Protein AF-A0A1X0RU96-F1 (afdb_monomer)

Foldseek 3Di:
DDDPPPPLVVLLVVVVVVVVVVLVVCVVVVVAAEEDEDDPDPSCPDPVNCCVQVVSRYHYDD

Organism: Rhizopus microsporus (NCBI:txid58291)

Nearest PDB structures (foldseek):
  4r79-assembly1_B  TM=7.934E-01  e=1.547E-01  Drosophila mauritiana
  4mda-assembly1_A  TM=7.935E-01  e=2.349E-01  Drosophila mauritiana
  4mdb-assembly1_A  TM=5.504E-01  e=1.443E-01  Drosophila mauritiana
  2f7t-assembly1_A-2  TM=5.473E-01  e=1.778E-01  Drosophila mauritiana
  1asu-assembly1_A-2  TM=7.827E-01  e=8.214E-01  Avian sarcoma virus

Mean predicted aligned error: 6.58 Å

Sequence (62 aa):
EVAVNGRIETRSAHFMNYLNSIMDCLDRNDSHGYYLVMNNAAIHKPVVIRALIKERGYKYIY

Solvent-accessible surface area (backbone atoms only — not comparable to full-atom values): 3774 Å² total; per-residue (Å²): 134,87,84,78,63,78,72,57,56,55,55,45,51,53,50,50,55,51,52,50,56,52,49,58,55,38,56,78,64,70,49,62,65,41,71,49,82,45,74,85,50,76,82,68,63,46,68,69,55,53,48,54,42,46,77,68,43,34,43,74,51,94

Structure (mmCIF, N/CA/C/O backbone):
data_AF-A0A1X0RU96-F1
#
_entry.id   AF-A0A1X0RU96-F1
#
loop_
_atom_site.group_PDB
_atom_site.id
_atom_site.type_symbol
_atom_site.label_atom_id
_atom_site.label_alt_id
_atom_site.label_comp_id
_atom_site.label_asym_id
_atom_site.label_entity_id
_atom_site.label_seq_id
_atom_site.pdbx_PDB_ins_code
_atom_site.Cartn_x
_atom_site.Cartn_y
_atom_site.Cartn_z
_atom_site.occupancy
_atom_site.B_iso_or_equiv
_atom_site.auth_seq_id
_atom_site.auth_comp_id
_atom_site.auth_asym_id
_atom_site.auth_atom_id
_atom_site.pdbx_PDB_model_num
ATOM 1 N N . GLU A 1 1 ? 19.662 -10.858 -25.576 1.00 38.16 1 GLU A N 1
ATOM 2 C CA . GLU A 1 1 ? 18.814 -9.648 -25.619 1.00 38.16 1 GLU A CA 1
ATOM 3 C C . GLU A 1 1 ? 19.183 -8.732 -24.467 1.00 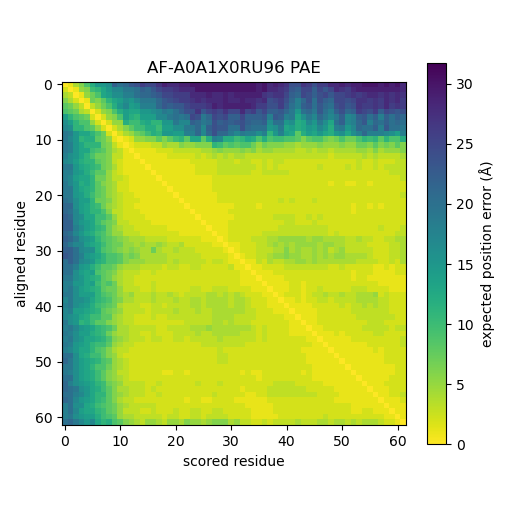38.16 1 GLU A C 1
ATOM 5 O O . GLU A 1 1 ? 19.497 -9.219 -23.388 1.00 38.16 1 GLU A O 1
ATOM 10 N N . VAL A 1 2 ? 19.250 -7.429 -24.726 1.00 38.09 2 VAL A N 1
ATOM 11 C CA . VAL A 1 2 ? 19.773 -6.423 -23.791 1.00 38.09 2 VAL A CA 1
ATOM 12 C C . VAL A 1 2 ? 18.700 -6.065 -22.759 1.00 38.09 2 VAL A C 1
ATOM 14 O O . VAL A 1 2 ? 17.607 -5.633 -23.118 1.00 38.09 2 VAL A O 1
ATOM 17 N N . ALA A 1 3 ? 19.019 -6.250 -21.476 1.00 45.62 3 ALA A N 1
ATOM 18 C CA . ALA A 1 3 ? 18.154 -5.938 -20.344 1.00 45.62 3 ALA A CA 1
ATOM 19 C C . ALA A 1 3 ? 17.931 -4.421 -20.207 1.00 45.62 3 ALA A C 1
ATOM 21 O O . ALA A 1 3 ? 18.859 -3.660 -19.934 1.00 45.62 3 ALA A O 1
ATOM 22 N N . VAL A 1 4 ? 16.683 -3.977 -20.366 1.00 49.88 4 VAL A N 1
ATOM 23 C CA . VAL A 1 4 ? 16.269 -2.583 -20.145 1.00 49.88 4 VAL A CA 1
ATOM 24 C C . VAL A 1 4 ? 15.771 -2.437 -18.703 1.00 49.88 4 VAL A C 1
ATOM 26 O O . VAL A 1 4 ? 14.570 -2.395 -18.449 1.00 49.88 4 VAL A O 1
ATOM 29 N N . ASN A 1 5 ? 16.695 -2.368 -17.741 1.00 53.84 5 ASN A N 1
ATOM 30 C CA . ASN A 1 5 ? 16.350 -2.288 -16.311 1.00 53.84 5 ASN A CA 1
ATOM 31 C C . ASN A 1 5 ? 16.044 -0.857 -15.814 1.00 53.84 5 ASN A C 1
ATOM 33 O O . ASN A 1 5 ? 15.258 -0.687 -14.888 1.00 53.84 5 ASN A O 1
ATOM 37 N N . GLY A 1 6 ? 16.549 0.200 -16.463 1.00 45.47 6 GLY A N 1
ATOM 38 C CA . GLY A 1 6 ? 16.447 1.571 -15.920 1.00 45.47 6 GLY A CA 1
ATOM 39 C C . GLY A 1 6 ? 15.062 2.244 -15.988 1.00 45.47 6 GLY A C 1
ATOM 40 O O . GLY A 1 6 ? 14.790 3.199 -15.261 1.00 45.47 6 GLY A O 1
ATOM 41 N N . ARG A 1 7 ? 14.150 1.776 -16.855 1.00 50.38 7 ARG A N 1
ATOM 42 C CA . ARG A 1 7 ? 12.845 2.439 -17.096 1.00 50.38 7 ARG A CA 1
ATOM 43 C C . ARG A 1 7 ? 11.700 1.884 -16.239 1.00 50.38 7 ARG A C 1
ATOM 45 O O . ARG A 1 7 ? 10.655 2.520 -16.116 1.00 50.38 7 ARG A O 1
ATOM 52 N N . ILE A 1 8 ? 11.879 0.685 -15.687 1.00 52.62 8 ILE A N 1
ATOM 53 C CA . ILE A 1 8 ? 10.868 -0.032 -14.893 1.00 52.62 8 ILE A CA 1
ATOM 54 C C . ILE A 1 8 ? 10.978 0.352 -13.410 1.00 52.62 8 ILE A C 1
ATOM 56 O O . ILE A 1 8 ? 9.958 0.551 -12.745 1.00 52.62 8 ILE A O 1
ATOM 60 N N . GLU A 1 9 ? 12.204 0.535 -12.916 1.00 55.38 9 GLU A N 1
ATOM 61 C CA . GLU A 1 9 ? 12.474 0.945 -11.533 1.00 55.38 9 GLU A CA 1
ATOM 62 C C . GLU A 1 9 ? 11.928 2.346 -11.236 1.00 55.38 9 GLU A C 1
ATOM 64 O O . GLU A 1 9 ? 11.204 2.533 -10.258 1.00 55.38 9 GLU A O 1
ATOM 69 N N . THR A 1 10 ? 12.158 3.307 -12.139 1.00 60.88 10 THR A N 1
ATOM 70 C CA . THR A 1 10 ? 11.635 4.678 -12.014 1.00 60.88 10 THR A CA 1
ATOM 71 C C . THR A 1 10 ? 10.110 4.698 -11.918 1.00 60.88 10 THR A C 1
ATOM 73 O O . THR A 1 10 ? 9.556 5.330 -11.023 1.00 60.88 10 THR A O 1
ATOM 76 N N . ARG A 1 11 ? 9.397 3.949 -12.769 1.00 70.44 11 ARG A N 1
ATOM 77 C CA . ARG A 1 11 ? 7.921 3.910 -12.759 1.00 70.44 11 ARG A CA 1
ATOM 78 C C . ARG A 1 11 ? 7.342 3.334 -11.468 1.00 70.44 11 ARG A C 1
ATOM 80 O O . ARG A 1 11 ? 6.348 3.856 -10.970 1.00 70.44 11 ARG A O 1
ATOM 87 N N . SER A 1 12 ? 7.966 2.289 -10.930 1.00 75.06 12 SER A N 1
ATOM 88 C CA . SER A 1 12 ? 7.518 1.660 -9.684 1.00 75.06 12 SER A CA 1
ATOM 89 C C . SER A 1 12 ? 7.767 2.579 -8.484 1.00 75.06 12 SER A C 1
ATOM 91 O O . SER A 1 12 ? 6.878 2.746 -7.654 1.00 75.06 12 SER A O 1
ATOM 93 N N . ALA A 1 13 ? 8.921 3.254 -8.440 1.00 84.00 13 ALA A N 1
ATOM 94 C CA . ALA A 1 13 ? 9.237 4.240 -7.407 1.00 84.00 13 ALA A CA 1
ATOM 95 C C . ALA A 1 13 ? 8.303 5.464 -7.458 1.00 84.00 13 ALA A C 1
ATOM 97 O O . ALA A 1 13 ? 7.791 5.900 -6.428 1.00 84.00 13 ALA A O 1
ATOM 98 N N . HIS A 1 14 ? 8.010 5.990 -8.654 1.00 87.12 14 HIS A N 1
ATOM 99 C CA . HIS A 1 14 ? 7.050 7.087 -8.811 1.00 87.12 14 HIS A CA 1
ATOM 100 C C . HIS A 1 14 ? 5.652 6.692 -8.331 1.00 87.12 14 HIS A C 1
ATOM 102 O O . HIS A 1 14 ? 5.000 7.471 -7.637 1.00 87.12 14 HIS A O 1
ATOM 108 N N . PHE A 1 15 ? 5.207 5.477 -8.662 1.00 90.00 15 PHE A N 1
ATOM 109 C CA . PHE A 1 15 ? 3.922 4.979 -8.189 1.00 90.00 15 PHE A CA 1
ATOM 110 C C . PHE A 1 15 ? 3.903 4.785 -6.667 1.00 90.00 15 PHE A C 1
ATOM 112 O O . PHE A 1 15 ? 2.924 5.167 -6.036 1.00 90.00 15 PHE A O 1
ATOM 119 N N . MET A 1 16 ? 4.983 4.283 -6.058 1.00 91.06 16 MET A N 1
ATOM 120 C CA . MET A 1 16 ? 5.096 4.196 -4.596 1.00 91.06 16 MET A CA 1
ATOM 121 C C . MET A 1 16 ? 4.967 5.562 -3.924 1.00 91.06 16 MET A C 1
ATOM 123 O O . MET A 1 16 ? 4.205 5.701 -2.972 1.00 91.06 16 MET A O 1
ATOM 127 N N . ASN A 1 17 ? 5.662 6.580 -4.434 1.00 92.75 17 ASN A N 1
ATOM 128 C CA . ASN A 1 17 ? 5.579 7.935 -3.887 1.00 92.75 17 ASN A CA 1
ATOM 129 C C . ASN A 1 17 ? 4.163 8.510 -4.012 1.00 92.75 17 ASN A C 1
ATOM 131 O O . ASN A 1 17 ? 3.640 9.083 -3.058 1.00 92.75 17 ASN A O 1
ATOM 135 N N . TYR A 1 18 ? 3.523 8.310 -5.167 1.00 92.75 18 TYR A N 1
ATOM 136 C CA . TYR A 1 18 ? 2.133 8.706 -5.370 1.00 92.75 18 TYR A CA 1
ATOM 137 C C . TYR A 1 18 ? 1.193 7.991 -4.390 1.00 92.75 18 TYR A C 1
ATOM 139 O O . TYR A 1 18 ? 0.413 8.642 -3.697 1.00 92.75 18 TYR A O 1
ATOM 147 N N . LEU A 1 19 ? 1.306 6.668 -4.278 1.00 95.00 19 LEU A N 1
ATOM 148 C CA . LEU A 1 19 ? 0.474 5.853 -3.399 1.00 95.00 19 LEU A CA 1
ATOM 149 C C . LEU A 1 19 ? 0.640 6.249 -1.927 1.00 95.00 19 LEU A C 1
ATOM 151 O O . LEU A 1 19 ? -0.356 6.376 -1.220 1.00 95.00 19 LEU A O 1
ATOM 155 N N . ASN A 1 20 ? 1.871 6.515 -1.482 1.00 95.25 20 ASN A N 1
ATOM 156 C CA . ASN A 1 20 ? 2.133 7.042 -0.145 1.00 95.25 20 ASN A CA 1
ATOM 157 C C . ASN A 1 20 ? 1.410 8.367 0.088 1.00 95.25 20 ASN A C 1
ATOM 159 O O . ASN A 1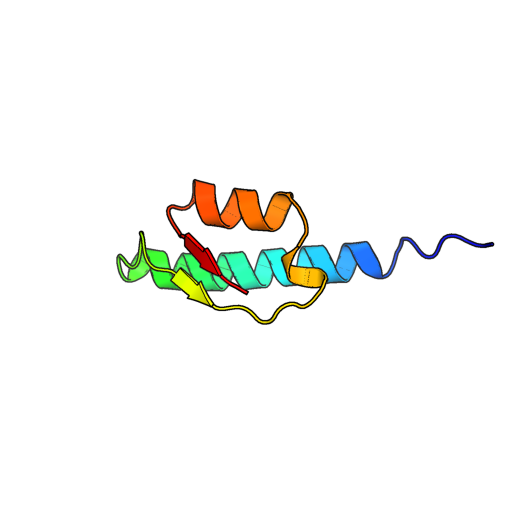 20 ? 0.695 8.480 1.074 1.00 95.25 20 ASN A O 1
ATOM 163 N N . SER A 1 21 ? 1.501 9.316 -0.847 1.00 96.31 21 SER A N 1
ATOM 164 C CA . SER A 1 21 ? 0.829 10.614 -0.698 1.00 96.31 21 SER A CA 1
ATOM 165 C C . SER A 1 21 ? -0.701 10.502 -0.622 1.00 96.31 21 SER A C 1
ATOM 167 O O . SER A 1 21 ? -1.348 11.249 0.114 1.00 96.31 21 SER A O 1
ATOM 169 N N . ILE A 1 22 ? -1.290 9.544 -1.351 1.00 94.94 22 ILE A N 1
ATOM 170 C CA . ILE A 1 22 ? -2.726 9.254 -1.290 1.00 94.94 22 ILE A CA 1
ATOM 171 C C . ILE A 1 22 ? -3.075 8.713 0.095 1.00 94.94 22 ILE A C 1
ATOM 173 O O . ILE A 1 22 ? -3.983 9.235 0.738 1.00 94.94 22 ILE A O 1
ATOM 177 N N . MET A 1 23 ? -2.346 7.702 0.572 1.00 96.25 23 MET A N 1
ATOM 178 C CA . MET A 1 23 ? -2.618 7.104 1.878 1.00 96.25 23 MET A CA 1
ATOM 179 C C . MET A 1 23 ? -2.343 8.083 3.026 1.00 96.25 23 MET A C 1
ATOM 181 O O . MET A 1 23 ? -3.138 8.129 3.948 1.00 96.25 23 MET A O 1
ATOM 185 N N . ASP A 1 24 ? -1.339 8.964 2.937 1.00 96.81 24 ASP A N 1
ATOM 186 C CA . ASP A 1 24 ? -1.134 10.059 3.904 1.00 96.81 24 ASP A CA 1
ATOM 187 C C . ASP A 1 24 ? -2.378 10.958 4.002 1.00 96.81 24 ASP A C 1
ATOM 189 O O . ASP A 1 24 ? -2.753 11.436 5.073 1.00 96.81 24 ASP A O 1
ATOM 193 N N . CYS A 1 25 ? -3.036 11.216 2.870 1.00 96.19 25 CYS A N 1
ATOM 194 C CA . CYS A 1 25 ? -4.274 11.979 2.851 1.00 96.19 25 CYS A CA 1
ATOM 195 C C . CYS A 1 25 ? -5.428 11.201 3.496 1.00 96.19 25 CYS A C 1
ATOM 197 O O . CYS A 1 25 ? -6.175 11.776 4.285 1.00 96.19 25 CYS A O 1
ATOM 199 N N . LEU A 1 26 ? -5.559 9.911 3.194 1.00 96.06 26 LEU A N 1
ATOM 200 C CA . LEU A 1 26 ? -6.608 9.046 3.737 1.00 96.06 26 LEU A CA 1
ATOM 201 C C . LEU A 1 26 ? -6.454 8.812 5.247 1.00 96.06 26 LEU A C 1
ATOM 203 O O . LEU A 1 26 ? -7.446 8.885 5.970 1.00 96.06 26 LEU A O 1
ATOM 207 N N . ASP A 1 27 ? -5.226 8.635 5.733 1.00 95.50 27 ASP A N 1
ATOM 208 C CA . ASP A 1 27 ? -4.917 8.459 7.154 1.00 95.50 27 ASP A CA 1
ATOM 209 C C . ASP A 1 27 ? -5.384 9.675 7.967 1.00 95.50 27 ASP A C 1
ATOM 211 O O . ASP A 1 27 ? -5.993 9.533 9.025 1.00 95.50 27 ASP A O 1
ATOM 215 N N . ARG A 1 28 ? -5.178 10.894 7.440 1.00 96.50 28 ARG A N 1
ATOM 216 C CA . ARG A 1 28 ? -5.661 12.140 8.070 1.00 96.50 28 ARG A CA 1
ATOM 217 C C . ARG A 1 28 ? -7.186 12.234 8.150 1.00 96.50 28 ARG A C 1
ATOM 219 O O . ARG A 1 28 ? -7.693 13.038 8.925 1.00 96.50 28 ARG A O 1
ATOM 226 N N . ASN A 1 29 ? -7.897 11.445 7.350 1.00 94.50 29 ASN A N 1
ATOM 227 C CA . ASN A 1 29 ? -9.356 11.359 7.334 1.00 94.50 29 ASN A CA 1
ATOM 228 C C . ASN A 1 29 ? -9.864 10.055 7.978 1.00 94.50 29 ASN A C 1
ATOM 230 O O . ASN A 1 29 ? -10.994 9.652 7.708 1.00 94.50 29 ASN A O 1
ATOM 234 N N . ASP A 1 30 ? -9.022 9.372 8.762 1.00 93.19 30 ASP A N 1
ATOM 235 C CA . ASP A 1 30 ? -9.318 8.110 9.454 1.00 93.19 30 ASP A CA 1
ATOM 236 C C . ASP A 1 30 ? -9.980 7.044 8.561 1.00 93.19 30 ASP A C 1
ATOM 238 O O . ASP A 1 30 ? -10.895 6.319 8.941 1.00 93.19 30 ASP A O 1
ATOM 242 N N . SER A 1 31 ? -9.529 6.968 7.309 1.00 93.56 31 SER A N 1
ATOM 243 C CA . SER A 1 31 ? -10.121 6.112 6.273 1.00 93.56 31 SER A CA 1
ATOM 244 C C . SER A 1 31 ? -9.521 4.700 6.233 1.00 93.56 31 SER A C 1
ATOM 246 O O . SER A 1 31 ? -9.606 4.000 5.219 1.00 93.56 31 SER A O 1
ATOM 248 N N . HIS A 1 32 ? -8.902 4.273 7.333 1.00 92.25 32 HIS A N 1
ATOM 249 C CA . HIS A 1 32 ? -8.316 2.946 7.483 1.00 92.25 32 HIS A CA 1
ATOM 250 C C . HIS A 1 32 ? -9.384 1.848 7.304 1.00 92.25 32 HIS A C 1
ATOM 252 O O . HIS A 1 32 ? -10.562 2.024 7.608 1.00 92.25 32 HIS A O 1
ATOM 258 N N . GLY A 1 33 ? -8.992 0.681 6.794 1.00 92.56 33 GLY A N 1
ATOM 259 C CA . GLY A 1 33 ? -9.890 -0.461 6.579 1.00 92.56 33 GLY A CA 1
ATOM 260 C C . GLY A 1 33 ? -10.720 -0.416 5.289 1.00 92.56 33 GLY A C 1
ATOM 261 O O . GLY A 1 33 ? -11.291 -1.448 4.908 1.00 92.56 33 GLY A O 1
ATOM 262 N N . TYR A 1 34 ? -10.755 0.721 4.585 1.00 95.12 34 TYR A N 1
ATOM 263 C CA . TYR A 1 34 ? -11.389 0.842 3.272 1.00 95.12 34 TYR A CA 1
ATOM 264 C C . TYR A 1 34 ? -10.592 0.169 2.150 1.00 95.12 34 TYR A C 1
ATOM 266 O O . TYR A 1 34 ? -9.422 -0.198 2.292 1.00 95.12 34 TYR A O 1
ATOM 274 N N . TYR A 1 35 ? -11.272 -0.026 1.018 1.00 96.56 35 TYR A N 1
ATOM 275 C CA . TYR A 1 35 ? -10.705 -0.627 -0.183 1.00 96.56 35 TYR A CA 1
ATOM 276 C C . TYR A 1 35 ? -10.139 0.436 -1.121 1.00 96.56 35 TYR A C 1
ATOM 278 O O . TYR A 1 35 ? -10.856 1.330 -1.566 1.00 96.56 35 TYR A O 1
ATOM 286 N N . LEU A 1 36 ? -8.876 0.268 -1.503 1.00 95.31 36 LEU A N 1
ATOM 287 C CA . LEU A 1 36 ? -8.296 0.932 -2.661 1.00 95.31 36 LEU A CA 1
ATOM 288 C C . LEU A 1 36 ? -8.686 0.157 -3.923 1.00 95.31 36 LEU A C 1
ATOM 290 O O . LEU A 1 36 ? -8.292 -0.999 -4.102 1.00 95.31 36 LEU A O 1
ATOM 294 N N . VAL A 1 37 ? -9.467 0.797 -4.789 1.00 95.44 37 VAL A N 1
ATOM 295 C CA . VAL A 1 37 ? -9.860 0.251 -6.092 1.00 95.44 37 VAL A CA 1
ATOM 296 C C . VAL A 1 37 ? -8.883 0.769 -7.140 1.00 95.44 37 VAL A C 1
ATOM 298 O O . VAL A 1 37 ? -8.792 1.973 -7.370 1.00 95.44 37 VAL A O 1
ATOM 301 N N . MET A 1 38 ? -8.131 -0.134 -7.758 1.00 93.75 38 MET A N 1
ATOM 302 C CA . MET A 1 38 ? -7.145 0.185 -8.795 1.00 93.75 38 MET A CA 1
ATOM 303 C C . MET A 1 38 ? -7.497 -0.575 -10.070 1.00 93.75 38 MET A C 1
ATOM 305 O O . MET A 1 38 ? -8.190 -1.574 -10.007 1.00 93.75 38 MET A O 1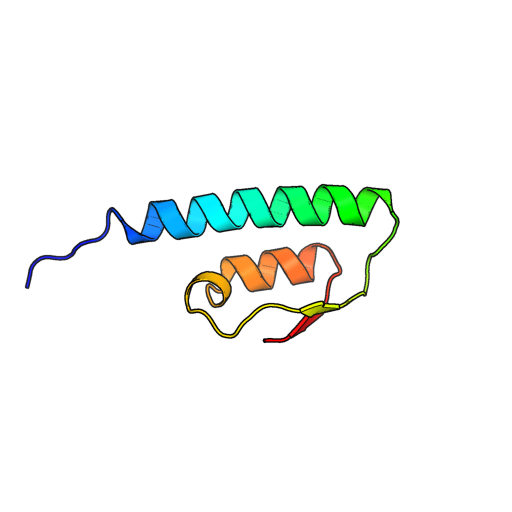
ATOM 309 N N . ASN A 1 39 ? -7.017 -0.148 -11.236 1.00 93.94 39 ASN A N 1
ATOM 310 C CA . ASN A 1 39 ? -7.140 -0.975 -12.437 1.00 93.94 39 A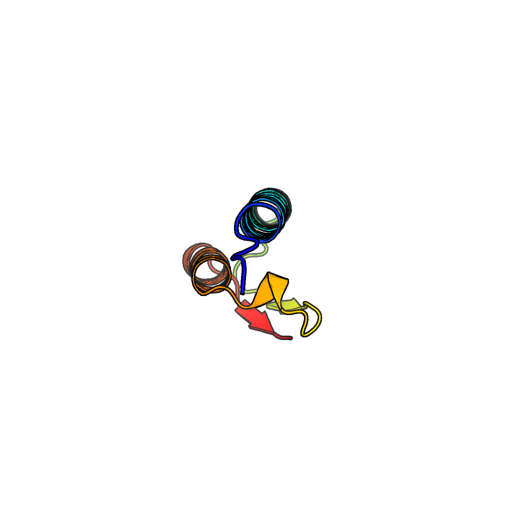SN A CA 1
ATOM 311 C C . ASN A 1 39 ? -6.131 -2.142 -12.410 1.00 93.94 39 ASN A C 1
ATOM 313 O O . ASN A 1 39 ? -5.106 -2.074 -11.739 1.00 93.94 39 ASN A O 1
ATOM 317 N N . ASN A 1 40 ? -6.340 -3.193 -13.205 1.00 92.31 40 ASN A N 1
ATOM 318 C CA . ASN A 1 40 ? -5.463 -4.378 -13.259 1.00 92.31 40 ASN A CA 1
ATOM 319 C C . ASN A 1 40 ? -4.107 -4.164 -13.994 1.00 92.31 40 ASN A C 1
ATOM 321 O O . ASN A 1 40 ? -3.589 -5.066 -14.661 1.00 92.31 40 ASN A O 1
ATOM 325 N N . ALA A 1 41 ? -3.514 -2.968 -13.907 1.00 88.75 41 ALA A N 1
ATOM 326 C CA . ALA A 1 41 ? -2.236 -2.647 -14.545 1.00 88.75 41 ALA A CA 1
ATOM 327 C C . ALA A 1 41 ? -1.034 -3.259 -13.803 1.00 88.75 41 ALA A C 1
ATOM 329 O O . ALA A 1 41 ? -1.018 -3.369 -12.578 1.00 88.75 41 ALA A O 1
ATOM 330 N N . ALA A 1 42 ? 0.016 -3.623 -14.550 1.00 89.06 42 ALA A N 1
ATOM 331 C CA . ALA A 1 42 ? 1.213 -4.276 -14.006 1.00 89.06 42 ALA A CA 1
ATOM 332 C C . ALA A 1 42 ? 1.929 -3.462 -12.912 1.00 89.06 42 ALA A C 1
ATOM 334 O O . ALA A 1 42 ? 2.518 -4.051 -12.011 1.00 89.06 42 ALA A O 1
ATOM 335 N N . ILE A 1 43 ? 1.829 -2.129 -12.951 1.00 88.25 43 ILE A N 1
ATOM 336 C CA . ILE A 1 43 ? 2.450 -1.225 -11.970 1.00 88.25 43 ILE A CA 1
ATOM 337 C C . ILE A 1 43 ? 1.901 -1.392 -10.540 1.00 88.25 43 ILE A C 1
ATOM 339 O O . ILE A 1 43 ? 2.607 -1.085 -9.587 1.00 88.25 43 ILE A O 1
ATOM 343 N N . HIS A 1 44 ? 0.691 -1.944 -10.377 1.00 89.69 44 HIS A N 1
ATOM 344 C CA . HIS A 1 44 ? 0.035 -2.143 -9.071 1.00 89.69 44 HIS A CA 1
ATOM 345 C C . HIS A 1 44 ? 0.276 -3.532 -8.467 1.00 89.69 44 HIS A C 1
ATOM 347 O O . HIS A 1 44 ? -0.169 -3.843 -7.360 1.00 89.69 44 HIS A O 1
ATOM 353 N N . LYS A 1 45 ? 0.928 -4.414 -9.229 1.00 88.94 45 LYS A N 1
ATOM 354 C CA . LYS A 1 45 ? 1.171 -5.817 -8.880 1.00 88.94 45 LYS A CA 1
ATOM 355 C C . LYS A 1 45 ? 2.506 -6.123 -8.184 1.00 88.94 45 LYS A C 1
ATOM 357 O O . LYS A 1 45 ? 2.645 -7.276 -7.765 1.00 88.94 45 LYS A O 1
ATOM 362 N N . PRO A 1 46 ? 3.495 -5.221 -8.034 1.00 90.94 46 PRO A N 1
ATOM 363 C CA . PRO A 1 46 ? 4.671 -5.539 -7.231 1.00 90.94 46 PRO A CA 1
ATOM 364 C C . PRO A 1 46 ? 4.297 -5.924 -5.791 1.00 90.94 46 PRO A C 1
ATOM 366 O O . PRO A 1 46 ? 3.371 -5.363 -5.204 1.00 90.94 46 PRO A O 1
ATOM 369 N N . VAL A 1 47 ? 5.027 -6.882 -5.207 1.00 91.75 47 VAL A N 1
ATOM 370 C CA . VAL A 1 47 ? 4.794 -7.352 -3.824 1.00 91.75 47 VAL A CA 1
ATOM 371 C C . VAL A 1 47 ? 4.891 -6.196 -2.830 1.00 91.75 47 VAL A C 1
ATOM 373 O O . VAL A 1 47 ? 4.052 -6.094 -1.939 1.00 91.75 47 VAL A O 1
ATOM 376 N N . VAL A 1 48 ? 5.853 -5.294 -3.042 1.00 91.56 48 VAL A N 1
ATOM 377 C CA . VAL A 1 48 ? 6.094 -4.129 -2.183 1.00 91.56 48 VAL A CA 1
ATOM 378 C C . VAL A 1 48 ? 4.890 -3.181 -2.112 1.00 91.56 48 VAL A C 1
ATOM 380 O O . VAL A 1 48 ? 4.572 -2.686 -1.040 1.00 91.56 48 VAL A O 1
ATOM 383 N N . ILE A 1 49 ? 4.153 -2.999 -3.216 1.00 91.69 49 ILE A N 1
ATOM 384 C CA . ILE A 1 49 ? 2.928 -2.185 -3.246 1.00 91.69 49 ILE A CA 1
ATOM 385 C C . ILE A 1 49 ? 1.845 -2.813 -2.370 1.00 91.69 49 ILE A C 1
ATOM 387 O O . ILE A 1 49 ? 1.225 -2.139 -1.555 1.00 91.69 49 ILE A O 1
ATOM 391 N N . ARG A 1 50 ? 1.623 -4.123 -2.516 1.00 93.81 50 ARG A N 1
ATOM 392 C CA . ARG A 1 50 ? 0.603 -4.833 -1.732 1.00 93.81 50 ARG A CA 1
ATOM 393 C C . ARG A 1 50 ? 0.929 -4.861 -0.243 1.00 93.81 50 ARG A C 1
ATOM 395 O O . ARG A 1 50 ? 0.008 -4.771 0.564 1.00 93.81 50 ARG A O 1
ATOM 402 N N . ALA A 1 51 ? 2.207 -5.035 0.097 1.00 94.69 51 ALA A N 1
ATOM 403 C CA . ALA A 1 51 ? 2.680 -5.007 1.476 1.00 94.69 51 ALA A CA 1
ATOM 404 C C . ALA A 1 51 ? 2.413 -3.633 2.095 1.00 94.69 51 ALA A C 1
ATOM 406 O O . ALA A 1 51 ? 1.709 -3.561 3.094 1.00 94.69 51 ALA A O 1
ATOM 407 N N . LEU A 1 52 ? 2.828 -2.564 1.409 1.00 94.88 52 LEU A N 1
ATOM 408 C CA . LEU A 1 52 ? 2.618 -1.185 1.843 1.00 94.88 52 LEU A CA 1
ATOM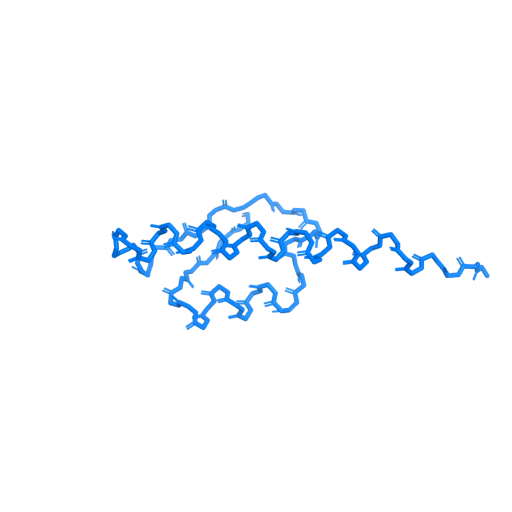 409 C C . LEU A 1 52 ? 1.139 -0.871 2.133 1.00 94.88 52 LEU A C 1
ATOM 411 O O . LEU A 1 52 ? 0.821 -0.325 3.184 1.00 94.88 52 LEU A O 1
ATOM 415 N N . ILE A 1 53 ? 0.224 -1.248 1.231 1.00 95.50 53 ILE A N 1
ATOM 416 C CA . ILE A 1 53 ? -1.222 -1.019 1.416 1.00 95.50 53 ILE A CA 1
ATOM 417 C C . ILE A 1 53 ? -1.740 -1.754 2.664 1.00 95.50 53 ILE A C 1
ATOM 419 O O . ILE A 1 53 ? -2.469 -1.177 3.470 1.00 95.50 53 ILE A O 1
ATOM 423 N N . LYS A 1 54 ? -1.363 -3.028 2.834 1.00 95.88 54 LYS A N 1
ATOM 424 C CA . LYS A 1 54 ? -1.834 -3.864 3.948 1.00 95.88 54 LYS A CA 1
ATOM 425 C C . LYS A 1 54 ? -1.254 -3.438 5.295 1.00 95.88 54 LYS A C 1
ATOM 427 O O . LYS A 1 54 ? -1.999 -3.383 6.267 1.00 95.88 54 LYS A O 1
ATOM 432 N N . GLU A 1 55 ? 0.044 -3.147 5.354 1.00 95.75 55 GLU A N 1
ATOM 433 C CA . GLU A 1 55 ? 0.737 -2.690 6.570 1.00 95.75 55 GLU A CA 1
ATOM 434 C C . GLU A 1 55 ? 0.136 -1.390 7.101 1.00 95.75 55 GLU A C 1
ATOM 436 O O . GLU A 1 55 ? 0.040 -1.195 8.308 1.00 95.75 55 GLU A O 1
ATOM 441 N N . ARG A 1 56 ? -0.348 -0.542 6.193 1.00 95.38 56 ARG A N 1
ATOM 442 C CA . ARG A 1 56 ? -1.005 0.721 6.518 1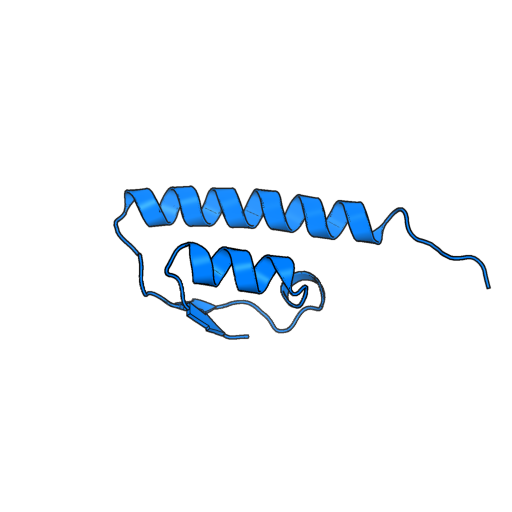.00 95.38 56 ARG A CA 1
ATOM 443 C C . ARG A 1 56 ? -2.501 0.583 6.840 1.00 95.38 56 ARG A C 1
ATOM 445 O O . ARG A 1 56 ? -3.182 1.573 7.067 1.00 95.38 56 ARG A O 1
ATOM 452 N N . GLY A 1 57 ? -3.025 -0.644 6.877 1.00 96.12 57 GLY A N 1
ATOM 453 C CA . GLY A 1 57 ? -4.393 -0.934 7.308 1.00 96.12 57 GLY A CA 1
ATOM 454 C C . GLY A 1 57 ? -5.454 -0.856 6.210 1.00 96.12 57 GLY A C 1
ATOM 455 O O . GLY A 1 57 ? -6.644 -0.879 6.521 1.00 96.12 57 GLY A O 1
ATOM 456 N N . TYR A 1 58 ? -5.068 -0.798 4.935 1.00 97.25 58 TYR A N 1
ATOM 457 C CA . TYR A 1 58 ? -6.004 -0.756 3.812 1.00 97.25 58 TYR A CA 1
ATOM 458 C C . TYR A 1 58 ? -6.205 -2.129 3.168 1.00 97.25 58 TYR A C 1
ATOM 460 O O . TYR A 1 58 ? -5.350 -3.020 3.200 1.00 97.25 58 TYR A O 1
ATOM 468 N N . LYS A 1 59 ? -7.355 -2.291 2.515 1.00 96.00 59 LYS A N 1
ATOM 469 C CA . LYS A 1 59 ? -7.638 -3.413 1.614 1.00 96.00 59 LYS A CA 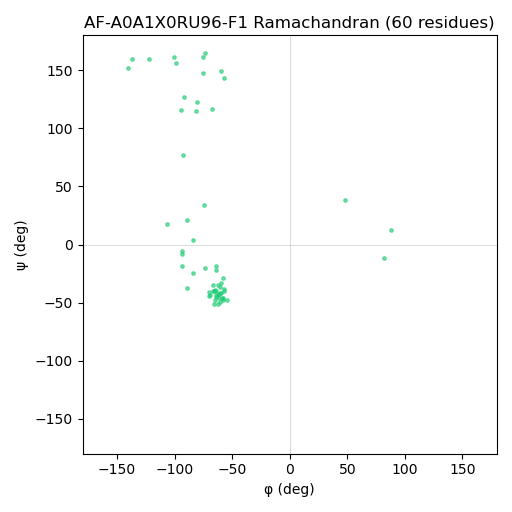1
ATOM 470 C C . LYS A 1 59 ? -7.451 -2.938 0.172 1.00 96.00 59 LYS A C 1
ATOM 472 O O . LYS A 1 59 ? -7.476 -1.741 -0.094 1.00 96.00 59 LYS A O 1
ATOM 477 N N . TYR A 1 60 ? -7.284 -3.849 -0.782 1.00 94.50 60 TYR A N 1
ATOM 478 C CA . TYR A 1 60 ? -7.236 -3.480 -2.201 1.00 94.50 60 TYR A CA 1
ATOM 479 C C . TYR A 1 60 ? -7.967 -4.486 -3.083 1.00 94.50 60 TYR A C 1
ATOM 481 O O . TYR A 1 60 ? -8.042 -5.672 -2.753 1.00 94.50 60 TYR A O 1
ATOM 489 N N . ILE A 1 61 ? -8.468 -3.991 -4.213 1.00 96.06 61 ILE A N 1
ATOM 490 C CA . ILE A 1 61 ? -9.013 -4.769 -5.330 1.00 96.06 61 ILE A CA 1
ATOM 491 C C . ILE A 1 61 ? -8.525 -4.184 -6.664 1.00 96.06 61 ILE A C 1
ATOM 493 O O . ILE A 1 61 ? -8.094 -3.027 -6.716 1.00 96.06 61 ILE A O 1
ATOM 497 N N . TYR A 1 62 ? -8.573 -5.004 -7.715 1.00 92.69 62 TYR A N 1
ATOM 498 C CA . TYR A 1 62 ? -8.179 -4.654 -9.083 1.00 92.69 62 TYR A CA 1
ATOM 499 C C . TYR A 1 62 ? -9.364 -4.687 -10.049 1.00 92.69 62 TYR A C 1
ATOM 501 O O . TYR A 1 62 ? -10.324 -5.427 -9.732 1.00 92.69 62 TYR A O 1
#

pLDDT: mean 85.64, std 16.9, range [38.09, 97.25]

Radius of gyration: 13.2 Å; Cα contacts (8 Å, |Δi|>4): 40; chains: 1; bounding box: 31×22×35 Å

Secondary structure (DSSP, 8-state):
-----HHHHHHHHHHHHHHHHHHHHHHTTT-TT-EEE--S-GGG-SHHHHHHHHHTT-EEE-

=== Feature glossary ===
A reading guide for the features in this record.

Start from the sequence.

  · This is the polypeptide sequence — one letter per residue, N-terminus first. Length ranges from a few dozen residues for small domains to over a thousand for large multi-domain proteins.

Fold it, and you get atomic coordinates and the backbone conformation that goes with them.

  · Structure coordinates are given as an mmCIF _atom_site loop: one row per atom with element, residue name, chain id, sequence number, and x/y/z position in Å. Only the four main-chain atoms per residue are included here; side chains are omitted to keep the record compact.

  · Backbone dihedral angles. Every residue except chain termini has a φ (preceding-C → N → Cα → C) and a ψ (N → Cα → C → next-N). They are reporte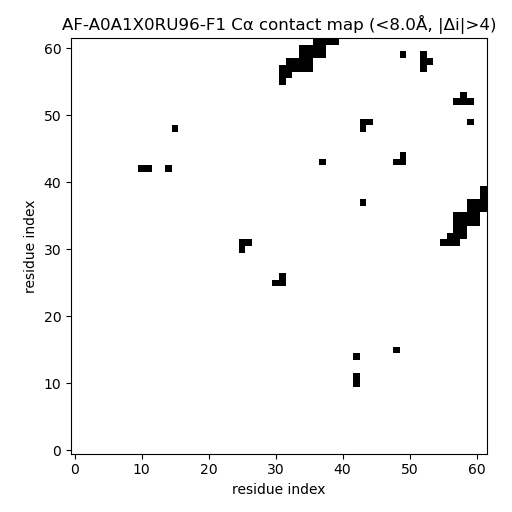d in degrees following the IUPAC sign convention. Secondary structure is essentially a statement about which (φ, ψ) basin each residue occupies.

  · The SS8 string is DSSP's per-residue secondary-structure call. α-helix (H) means an i→i+4 H-bond ladder; β-strand (E) means the residue participates in a β-sheet; 3₁₀ (G) and π (I) are tighter and wider helices; T/S are turns/bends; '-' is loop.

  · SS3 is a coarse helix/strand/coil call (letters a/b/c) made by the P-SEA algorithm from inter-Cα distances and dihedrals. It is less detailed than DSSP but needs only Cα positions.

Summarize the fold with a handful of shape descriptors and a per-residue structural alphabet.

  · Radius of gyration (Rg) is the root-mean-square distance of Cα atoms from their centroid — a single number for overall size and compactness. A globular domain of N residues has Rg ≈ 2.2·N^0.38 Å; an extended or disordered chain has a much larger Rg. The Cα contact count is the number of residue pairs whose Cα atoms are within 8 Å and are more than four positions apart in sequence — a standard proxy for tertiary packing density. The bounding box is the smallest axis-aligned box enclosing all Cα atoms.

  · The Foldseek 3Di string encodes local tertiary geometry as a 20-letter alphabet — one character per residue — derived from the relative positions of nearby Cα atoms. Unlike the amino-acid sequence, 3Di is a direct function of the 3D structure, so two proteins with the same fold have similar 3Di strings even at low sequence identity.

  · Solvent-accessible surface area (SASA) is the area in Å² traced out by the ce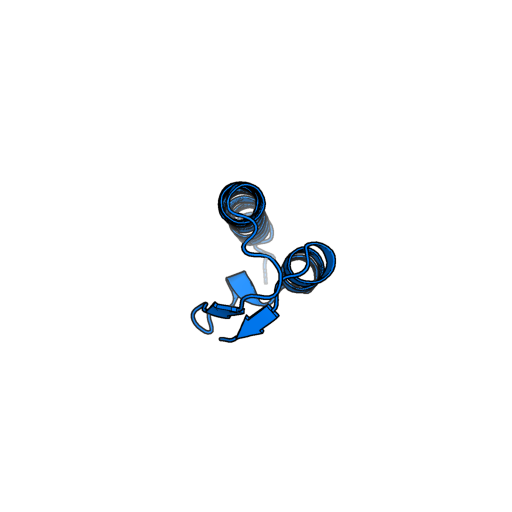ntre of a 1.4 Å probe sphere (a water molecule) rolled over the protein's van der Waals surface (Shrake–Rupley / Lee–Richards construction). Buried residues have near-zero SASA; fully exposed residues can exceed 200 Å². The total SASA scales roughly with the number of surface residues.

Ask how reliable the model is.

  · pLDDT (predicted Local Distance Difference Test) is AlphaFold's per-residue confidence score, ranging from 0 to 100. Values above 90 indicate high confidence (typically well-packed cores); 70–90 is confident; 50–70 low confidence; below 50 usually means the region is disordered or the prediction is unreliable there. AlphaFold stores pLDDT in the mmCIF B-factor column.

  · B-factor (Debye–Waller factor) reflects atomic displacement in the crystal lattice. It is an experimental observable (units Å²), not a prediction; low values mean the atom is pinned down, high values mean it moves or is heterogeneous across the crystal.

  · Predicted Aligned Error (PAE) is an AlphaFold confidence matrix: entry (i, j) is the expected error in the position of residue j, in ångströms, when the prediction is superimposed on the true structure at residue i. Low PAE within a block of residues means that block is internally rigid and well-predicted; high PAE between two blocks means their relative placement is uncertain even if each block individually is confident.

Place it in context: what it resembles, what it is annotated as, and how it looks.

  · Nearest PDB neighbors are the top structural matches found by Foldseek when searching this structure against the entire Protein Data Bank. Each hit reports a TM-score (0 to 1; >0.5 almost always implies the same fold) and an E-value. These are *structural* homologs — they may share no detectable sequence similarity.

  · Functional annotations link the protein to curated databases. InterPro entries identify conserved domains and families by matching the sequence against member-database signatures (Pfam, PROSITE, CDD, …). Gene Ontology (GO) terms describe molecular function, biological process, and cellular component in a controlled vocabulary. CATH places the structure in a hierarchical fold classification (Class/Architecture/Topology/Homologous-superfamily). The organism is the source species.

  · Three diagnostic plots accompany the record. The Cα contact map visualizes the tertiary structure as a 2D adjacency matrix (8 Å cutoff, sequence-local contacts suppressed). The Ramachandran plot shows the distribution of backbone (φ, ψ) torsions, with points in the α and β basins reflecting secondary structure content. The PAE plot shows AlphaFold's inter-residue confidence as a color matrix.

  · Six rendered views show the 3D structure from the faces of a cube — i.e. along ±x, ±y, ±z. Rendering representation is drawn randomly per protein from cartoon (secondary-structure ribbons), sticks (backbone bonds), or molecular surface; coloring is either N→C rainbow (blue at the N-terminus through red at the C-terminus) or one color per chain.